Protein AF-E9IGF9-F1 (afdb_monomer)

Nearest PDB structures (foldseek):
  4tpt-assembly1_B  TM=3.080E-01  e=5.444E+00  Homo sapiens
  9dyg-assembly1_D  TM=3.007E-01  e=7.531E+00  Escherichia coli
  9cl9-assembly1_D  TM=3.007E-01  e=8.575E+00  Escherichia coli K-12

Secondary structure (DSSP, 8-state):
-PPPP--------GGGEEEETTTTEEEEE-PPSS--HHHHHHHHHHHHHTPPPPTTSPEEEE-------

pLDDT: mean 87.29, std 11.32, range [51.81, 95.25]

Organism: Solenopsis invicta (NCBI:txid13686)

Structure (mmCIF, N/CA/C/O backbone):
data_AF-E9IGF9-F1
#
_entry.id   AF-E9IGF9-F1
#
loop_
_atom_site.group_PDB
_atom_site.id
_atom_site.type_symbol
_atom_site.label_atom_id
_atom_site.label_alt_id
_atom_site.label_comp_id
_atom_site.label_asym_id
_atom_site.label_entity_id
_atom_site.label_seq_id
_atom_site.pdbx_PDB_ins_code
_atom_site.Cartn_x
_atom_site.Cartn_y
_atom_site.Cartn_z
_atom_site.occupancy
_atom_site.B_iso_or_equiv
_atom_site.auth_seq_id
_atom_site.auth_comp_id
_atom_site.auth_asym_id
_atom_site.auth_atom_id
_atom_site.pdbx_PDB_model_num
ATOM 1 N N . GLY A 1 1 ? 14.071 31.717 7.180 1.00 51.81 1 GLY A N 1
ATOM 2 C CA . GLY A 1 1 ? 12.854 30.939 6.868 1.00 51.81 1 GLY A CA 1
ATOM 3 C C . GLY A 1 1 ? 13.241 29.530 6.466 1.00 51.81 1 GLY A C 1
ATOM 4 O O . GLY A 1 1 ? 14.139 29.385 5.646 1.00 51.81 1 GLY A O 1
ATOM 5 N N . ARG A 1 2 ? 12.646 28.490 7.064 1.00 52.47 2 ARG A N 1
ATOM 6 C CA . ARG A 1 2 ? 12.921 27.094 6.671 1.00 52.47 2 ARG A CA 1
ATOM 7 C C . ARG A 1 2 ? 12.298 26.843 5.296 1.00 52.47 2 ARG A C 1
ATOM 9 O O . ARG A 1 2 ? 11.097 27.036 5.140 1.00 52.47 2 ARG A O 1
ATOM 16 N N . ARG A 1 3 ? 13.106 26.437 4.310 1.00 61.09 3 ARG A N 1
ATOM 17 C CA . ARG A 1 3 ? 12.591 25.973 3.013 1.00 61.09 3 ARG A CA 1
ATOM 18 C C . ARG A 1 3 ? 11.664 24.779 3.281 1.00 61.09 3 ARG A C 1
ATOM 20 O O . ARG A 1 3 ? 12.074 23.886 4.028 1.00 61.09 3 ARG A O 1
ATOM 27 N N . PRO A 1 4 ? 10.432 24.757 2.753 1.00 63.34 4 PRO A N 1
ATOM 28 C CA . PRO A 1 4 ? 9.556 23.612 2.934 1.00 63.34 4 PRO A CA 1
ATOM 29 C C . PRO A 1 4 ? 10.237 22.371 2.350 1.00 63.34 4 PRO A C 1
ATOM 31 O O . PRO A 1 4 ? 10.681 22.377 1.203 1.00 63.34 4 PRO A O 1
ATOM 34 N N . LEU A 1 5 ? 10.354 21.320 3.164 1.00 71.56 5 LEU A N 1
ATOM 35 C CA . LEU A 1 5 ? 10.809 20.012 2.703 1.00 71.56 5 LEU A CA 1
ATOM 36 C C . LEU A 1 5 ? 9.867 19.555 1.586 1.00 71.56 5 LEU A C 1
ATOM 38 O O . LEU A 1 5 ? 8.648 19.520 1.776 1.00 71.56 5 LEU A O 1
ATOM 42 N N . MET A 1 6 ? 10.433 19.237 0.422 1.00 75.62 6 MET A N 1
ATOM 43 C CA . MET A 1 6 ? 9.686 18.720 -0.718 1.00 75.62 6 MET A CA 1
ATOM 44 C C . MET A 1 6 ? 9.003 17.415 -0.301 1.00 75.62 6 MET A C 1
ATOM 46 O O . MET A 1 6 ? 9.661 16.401 -0.075 1.00 75.62 6 MET A O 1
ATOM 50 N N . LYS A 1 7 ? 7.678 17.453 -0.146 1.00 64.62 7 LYS A N 1
ATOM 51 C CA . LYS A 1 7 ? 6.884 16.266 0.166 1.00 64.62 7 LYS A CA 1
ATOM 52 C C . LYS A 1 7 ? 6.763 15.437 -1.104 1.00 64.62 7 LYS A C 1
ATOM 54 O O . LYS A 1 7 ? 6.147 15.884 -2.065 1.00 64.62 7 LYS A O 1
ATOM 59 N N . LYS A 1 8 ? 7.354 14.246 -1.100 1.00 67.44 8 LYS A N 1
ATOM 60 C CA . LYS A 1 8 ? 7.064 13.214 -2.094 1.00 67.44 8 LYS A CA 1
ATOM 61 C C . LYS A 1 8 ? 5.924 12.364 -1.548 1.00 67.44 8 LYS A C 1
ATOM 63 O O . LYS A 1 8 ? 5.954 11.986 -0.378 1.00 67.44 8 LYS A O 1
ATOM 68 N N . ILE A 1 9 ? 4.893 12.174 -2.359 1.00 68.12 9 ILE A N 1
ATOM 69 C CA . ILE A 1 9 ? 3.724 11.367 -2.024 1.00 68.12 9 ILE A CA 1
ATOM 70 C C . ILE A 1 9 ? 3.693 10.246 -3.049 1.00 68.12 9 ILE A C 1
ATOM 72 O O . ILE A 1 9 ? 3.599 10.524 -4.242 1.00 68.12 9 ILE A O 1
ATOM 76 N N . ASP A 1 10 ? 3.772 9.013 -2.571 1.00 73.19 10 ASP A N 1
ATOM 77 C CA . ASP A 1 10 ? 3.575 7.829 -3.395 1.00 73.19 10 ASP A CA 1
ATOM 78 C C . ASP A 1 10 ? 2.100 7.409 -3.321 1.00 73.19 10 ASP A C 1
ATOM 80 O O . ASP A 1 10 ? 1.451 7.552 -2.280 1.00 73.19 10 ASP A O 1
ATOM 84 N N . ILE A 1 11 ? 1.548 6.936 -4.439 1.00 79.81 11 ILE A N 1
ATOM 85 C CA . ILE A 1 11 ? 0.140 6.536 -4.558 1.00 79.81 11 ILE A CA 1
ATOM 86 C C . ILE A 1 11 ? 0.093 5.021 -4.721 1.00 79.81 11 ILE A C 1
ATOM 88 O O . ILE A 1 11 ? 0.776 4.477 -5.582 1.00 79.81 11 ILE A O 1
ATOM 92 N N . VAL A 1 12 ? -0.734 4.347 -3.924 1.00 86.12 12 VAL A N 1
ATOM 93 C CA . VAL A 1 12 ? -1.013 2.911 -4.056 1.00 86.12 12 VAL A CA 1
ATOM 94 C C . VAL A 1 12 ? -2.517 2.669 -4.126 1.00 86.12 12 VAL A C 1
ATOM 96 O O . VAL A 1 12 ? -3.288 3.480 -3.599 1.00 86.12 12 VAL A O 1
ATOM 99 N N . PRO A 1 13 ? -2.960 1.563 -4.741 1.00 90.88 13 PRO A N 1
ATOM 100 C CA . PRO A 1 13 ? -4.350 1.153 -4.662 1.00 90.88 13 PRO A CA 1
ATOM 101 C C . PRO A 1 13 ? -4.780 0.902 -3.214 1.00 90.88 13 PRO A C 1
ATOM 103 O O . PRO A 1 13 ? -4.029 0.348 -2.415 1.00 90.88 13 PRO A O 1
ATOM 106 N N . THR A 1 14 ? -6.020 1.252 -2.872 1.00 90.88 14 THR A N 1
ATOM 107 C CA . THR A 1 14 ? -6.540 1.084 -1.504 1.00 90.88 14 THR A CA 1
ATOM 108 C C . THR A 1 14 ? -6.519 -0.371 -1.036 1.00 90.88 14 THR A C 1
ATOM 110 O O . THR A 1 14 ? -6.308 -0.619 0.144 1.00 90.88 14 THR A O 1
ATOM 113 N N . PHE A 1 15 ? -6.668 -1.338 -1.950 1.00 92.06 15 PHE A N 1
ATOM 114 C CA . PHE A 1 15 ? -6.632 -2.767 -1.620 1.00 92.06 15 PHE A CA 1
ATOM 115 C C . PHE A 1 15 ? -5.235 -3.283 -1.225 1.00 92.06 15 PHE A C 1
ATOM 117 O O . PHE A 1 15 ? -5.110 -4.437 -0.834 1.00 92.06 15 PHE A O 1
ATOM 124 N N . TRP A 1 16 ? -4.184 -2.458 -1.319 1.00 94.81 16 TRP A N 1
ATOM 125 C CA . TRP A 1 16 ? -2.868 -2.771 -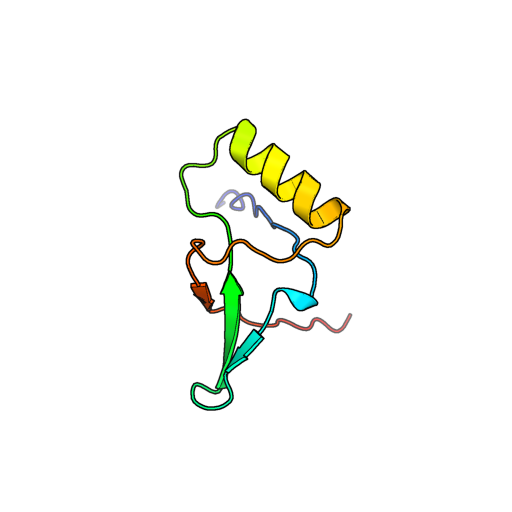0.745 1.00 94.81 16 TRP A CA 1
ATOM 126 C C . TRP A 1 16 ? -2.811 -2.516 0.764 1.00 94.81 16 TRP A C 1
ATOM 128 O O . TRP A 1 16 ? -1.852 -2.924 1.419 1.00 94.81 16 TRP A O 1
ATOM 138 N N . VAL A 1 17 ? -3.804 -1.803 1.306 1.00 93.88 17 VAL A N 1
ATOM 139 C CA . VAL A 1 17 ? -3.860 -1.434 2.715 1.00 93.88 17 VAL A CA 1
ATOM 140 C C . VAL A 1 17 ? -4.677 -2.465 3.480 1.00 93.88 17 VAL A C 1
ATOM 142 O O . VAL A 1 17 ? -5.901 -2.519 3.374 1.00 93.88 17 VAL A O 1
ATOM 145 N N . ASP A 1 18 ? -3.989 -3.226 4.318 1.00 93.75 18 ASP A N 1
ATOM 146 C CA . ASP A 1 18 ? -4.582 -4.205 5.216 1.00 93.75 18 ASP A CA 1
ATOM 147 C C . ASP A 1 18 ? -4.801 -3.608 6.608 1.00 93.75 18 ASP A C 1
ATOM 149 O O . ASP A 1 18 ? -3.986 -2.835 7.122 1.00 93.75 18 ASP A O 1
ATOM 153 N N . TYR A 1 19 ? -5.888 -4.012 7.264 1.00 94.31 19 TYR A N 1
ATOM 154 C CA . TYR A 1 19 ? -6.139 -3.694 8.667 1.00 94.31 19 TYR A CA 1
ATOM 155 C C . TYR A 1 19 ? -5.829 -4.897 9.556 1.00 94.31 19 TYR A C 1
ATOM 157 O O . TYR A 1 19 ? -6.418 -5.967 9.409 1.00 94.31 19 TYR A O 1
ATOM 165 N N . ASN A 1 20 ? -4.944 -4.713 10.535 1.00 94.00 20 ASN A N 1
ATOM 166 C CA . ASN A 1 20 ? -4.688 -5.723 11.553 1.00 94.00 20 ASN A CA 1
ATOM 167 C C . ASN A 1 20 ? -5.571 -5.458 12.780 1.00 94.00 20 ASN A C 1
ATOM 169 O O . ASN A 1 20 ? -5.372 -4.490 13.520 1.00 94.00 20 ASN A O 1
ATOM 173 N N . SER A 1 21 ? -6.521 -6.357 13.032 1.00 94.19 21 SER A N 1
ATOM 174 C CA . SER A 1 21 ? -7.494 -6.234 14.122 1.00 94.19 21 SER A CA 1
ATOM 175 C C . SER A 1 21 ? -6.899 -6.395 15.526 1.00 94.19 21 SER A C 1
ATOM 177 O O . SER A 1 21 ? -7.504 -5.894 16.479 1.00 94.19 21 SER A O 1
ATOM 179 N N . GLN A 1 22 ? -5.735 -7.043 15.661 1.00 95.25 22 GLN A N 1
ATOM 180 C CA . GLN A 1 22 ? -5.031 -7.245 16.934 1.00 95.25 22 GLN A CA 1
ATOM 181 C C . GLN A 1 22 ? -4.241 -5.997 17.325 1.00 95.25 22 GLN A C 1
ATOM 183 O O . GLN A 1 22 ? -4.373 -5.493 18.435 1.00 95.25 22 GLN A O 1
ATOM 188 N N . THR A 1 23 ? -3.452 -5.458 16.391 1.00 93.38 23 THR A N 1
ATOM 189 C CA . THR A 1 23 ? -2.627 -4.265 16.645 1.00 93.38 23 THR A CA 1
ATOM 190 C C . THR A 1 23 ? -3.384 -2.954 16.440 1.00 93.38 23 THR A C 1
ATOM 192 O O . THR A 1 23 ? -2.852 -1.897 16.772 1.00 93.38 23 THR A O 1
ATOM 195 N N . LYS A 1 24 ? -4.612 -3.013 15.901 1.00 9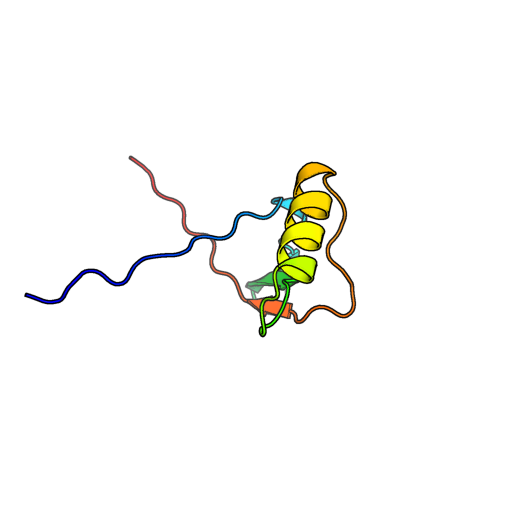3.56 24 LYS A N 1
ATOM 196 C CA . LYS A 1 24 ? -5.463 -1.862 15.546 1.00 93.56 24 LYS A CA 1
ATOM 197 C C . LYS A 1 24 ? -4.781 -0.880 14.585 1.00 93.56 24 LYS A C 1
ATOM 199 O O . LYS A 1 24 ? -5.075 0.313 14.602 1.00 93.56 24 LYS A O 1
ATOM 204 N N . LYS A 1 25 ? -3.870 -1.373 13.743 1.00 94.50 25 LYS A N 1
ATOM 205 C CA . LYS A 1 25 ? -3.075 -0.572 12.802 1.00 94.50 25 LYS A CA 1
ATOM 206 C C . LYS A 1 25 ? -3.352 -0.979 11.361 1.00 94.50 25 LYS A C 1
ATOM 208 O O . LYS A 1 25 ? -3.679 -2.133 11.084 1.00 94.50 25 LYS A O 1
ATOM 213 N N . PHE A 1 26 ? -3.170 -0.021 10.458 1.00 94.56 26 PHE A N 1
ATOM 214 C CA . PHE A 1 26 ? -3.143 -0.272 9.024 1.00 94.56 26 PHE A CA 1
ATOM 215 C C . PHE A 1 26 ? -1.717 -0.551 8.571 1.00 94.56 26 PHE A C 1
ATOM 217 O O . PHE A 1 26 ? -0.760 0.016 9.115 1.00 94.56 26 PHE A O 1
ATOM 224 N N . PHE A 1 27 ? -1.588 -1.409 7.567 1.00 94.69 27 PHE A N 1
ATOM 225 C CA . PHE A 1 27 ? -0.318 -1.801 6.989 1.00 94.69 27 PHE A CA 1
ATOM 226 C C . PHE A 1 27 ? -0.407 -1.843 5.473 1.00 94.69 27 PHE A C 1
ATOM 228 O O . PHE A 1 27 ? -1.459 -2.129 4.919 1.00 94.69 27 PHE A O 1
ATOM 235 N N . THR A 1 28 ? 0.707 -1.583 4.806 1.00 94.31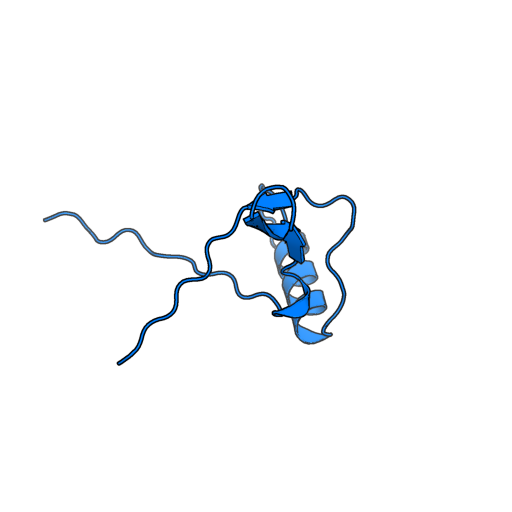 28 THR A N 1
ATOM 236 C CA . THR A 1 28 ? 0.849 -1.803 3.367 1.00 94.31 28 THR A CA 1
ATOM 237 C C . THR A 1 28 ? 2.213 -2.397 3.099 1.00 94.31 28 THR A C 1
ATOM 239 O O . THR A 1 28 ? 3.195 -2.063 3.769 1.00 94.31 28 THR A O 1
ATOM 242 N N . ARG A 1 29 ? 2.291 -3.263 2.096 1.00 94.88 29 ARG A N 1
ATOM 243 C CA . ARG A 1 29 ? 3.577 -3.630 1.509 1.00 94.88 29 ARG A CA 1
ATOM 244 C C . ARG A 1 29 ? 3.994 -2.549 0.531 1.00 94.88 29 ARG A C 1
ATOM 246 O O . ARG A 1 29 ? 3.152 -2.020 -0.196 1.00 94.88 29 ARG A O 1
ATOM 253 N N . PHE A 1 30 ? 5.271 -2.197 0.539 1.00 93.50 30 PHE A N 1
ATOM 254 C CA . PHE A 1 30 ? 5.797 -1.199 -0.382 1.00 93.50 30 PHE A CA 1
ATOM 255 C C . PHE A 1 30 ? 7.263 -1.461 -0.703 1.00 93.50 30 PHE A C 1
ATOM 257 O O . PHE A 1 30 ? 7.977 -2.094 0.074 1.00 93.50 30 PHE A O 1
ATOM 264 N N . LEU A 1 31 ? 7.700 -0.968 -1.856 1.00 92.75 31 LEU A N 1
ATOM 265 C CA . LEU A 1 31 ? 9.083 -1.072 -2.291 1.00 92.75 31 LEU A CA 1
ATOM 266 C C . LEU A 1 31 ? 10.011 -0.388 -1.274 1.00 92.75 31 LEU A C 1
ATOM 268 O O . LEU A 1 31 ? 9.763 0.747 -0.869 1.00 92.75 31 LEU A O 1
ATOM 272 N N . SER A 1 32 ? 11.093 -1.061 -0.881 1.00 91.56 32 SER A N 1
ATOM 273 C CA . SER A 1 32 ? 12.132 -0.468 -0.035 1.00 91.56 32 SER A CA 1
ATOM 274 C C . SER A 1 32 ? 13.223 0.214 -0.857 1.00 91.56 32 SER A C 1
ATOM 276 O O . SER A 1 32 ? 13.512 -0.222 -1.973 1.00 91.56 32 SER A O 1
ATOM 278 N N . PRO A 1 33 ? 13.895 1.235 -0.301 1.00 89.19 33 PRO A N 1
ATOM 279 C CA . PRO A 1 33 ? 15.089 1.791 -0.918 1.00 89.19 33 PRO A CA 1
ATOM 280 C C . PRO A 1 33 ? 16.218 0.741 -1.013 1.00 89.19 33 PRO A C 1
ATOM 282 O O . PRO A 1 33 ? 16.267 -0.177 -0.190 1.00 89.19 33 PRO A O 1
ATOM 285 N N . PRO A 1 34 ? 17.155 0.895 -1.967 1.00 91.94 34 PRO A N 1
ATOM 286 C CA . PRO A 1 34 ? 17.283 2.026 -2.890 1.00 91.94 34 PRO A CA 1
ATOM 287 C C . PRO A 1 34 ? 16.288 1.980 -4.063 1.00 91.94 34 PRO A C 1
ATOM 289 O O . PRO A 1 34 ? 16.026 0.935 -4.654 1.00 91.94 34 PRO A O 1
ATOM 292 N N . TYR A 1 35 ? 15.755 3.148 -4.429 1.00 89.56 35 TYR A N 1
ATOM 293 C CA . TYR A 1 35 ? 14.865 3.290 -5.583 1.00 89.56 35 TYR A CA 1
ATOM 294 C C . TYR A 1 35 ? 15.691 3.495 -6.855 1.00 89.56 35 TYR A C 1
ATOM 296 O O . TYR A 1 35 ? 16.393 4.497 -6.993 1.00 89.56 35 TYR A O 1
ATOM 304 N N . THR A 1 36 ? 15.614 2.537 -7.770 1.00 93.00 36 THR A N 1
ATOM 305 C CA . THR A 1 36 ? 16.213 2.588 -9.104 1.00 93.00 36 THR A CA 1
ATOM 306 C C . THR A 1 36 ? 15.137 2.941 -10.129 1.00 93.00 36 THR A C 1
ATOM 308 O O . THR A 1 36 ? 13.947 2.728 -9.908 1.00 93.00 36 THR A O 1
ATOM 311 N N . SER A 1 37 ? 15.519 3.467 -11.293 1.00 93.44 37 SER A N 1
ATOM 312 C CA . SER A 1 37 ? 14.536 3.762 -12.350 1.00 93.44 37 SER A CA 1
ATOM 313 C C . SER A 1 37 ? 13.735 2.519 -12.758 1.00 93.44 37 SER A C 1
ATOM 315 O O . SER A 1 37 ? 12.547 2.609 -13.049 1.00 93.44 37 SER A O 1
ATO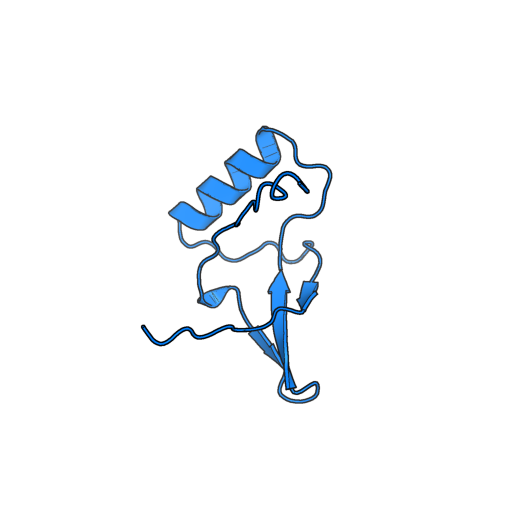M 317 N N . GLU A 1 38 ? 14.376 1.351 -12.735 1.00 94.12 38 GLU A N 1
ATOM 318 C CA . GLU A 1 38 ? 13.746 0.070 -13.041 1.00 94.12 38 GLU A CA 1
ATOM 319 C C . GLU A 1 38 ? 12.669 -0.307 -12.016 1.00 94.12 38 GLU A C 1
ATOM 321 O O . GLU A 1 38 ? 11.525 -0.561 -12.393 1.00 94.12 38 GLU A O 1
ATOM 326 N N . ASN A 1 39 ? 12.993 -0.296 -10.718 1.00 92.06 39 ASN A N 1
ATOM 327 C CA . ASN A 1 39 ? 12.035 -0.718 -9.697 1.00 92.06 39 ASN A CA 1
ATOM 328 C C . ASN A 1 39 ? 10.867 0.272 -9.542 1.00 92.06 39 ASN A C 1
ATOM 330 O O . ASN A 1 39 ? 9.734 -0.156 -9.320 1.00 92.06 39 ASN A O 1
ATOM 334 N N . VAL A 1 40 ? 11.103 1.567 -9.775 1.00 91.62 40 VAL A N 1
ATOM 335 C CA . VAL A 1 40 ? 10.052 2.593 -9.832 1.00 91.62 40 VAL A CA 1
ATOM 336 C C . VAL A 1 40 ? 9.134 2.376 -11.036 1.00 91.62 40 VAL A C 1
ATOM 338 O O . VAL A 1 40 ? 7.912 2.436 -10.896 1.00 91.62 40 VAL A O 1
ATOM 341 N N . ASN A 1 41 ? 9.686 2.078 -12.216 1.00 93.81 41 ASN A N 1
ATOM 342 C CA . ASN A 1 41 ? 8.877 1.779 -13.400 1.00 93.81 41 ASN A CA 1
ATOM 343 C C . ASN A 1 41 ? 8.022 0.523 -13.198 1.00 93.81 41 ASN A C 1
ATOM 345 O O . ASN A 1 41 ? 6.840 0.522 -13.548 1.00 93.81 41 ASN A O 1
ATOM 349 N N . ASN A 1 42 ? 8.587 -0.517 -12.584 1.00 93.12 42 ASN A N 1
ATOM 350 C CA . ASN A 1 42 ? 7.857 -1.739 -12.257 1.00 93.12 42 ASN A CA 1
ATOM 351 C C . ASN A 1 42 ? 6.722 -1.469 -11.263 1.00 93.12 42 ASN A C 1
ATOM 353 O O . ASN A 1 42 ? 5.586 -1.862 -11.525 1.00 93.12 42 ASN A O 1
ATOM 357 N N . LEU A 1 43 ? 6.991 -0.723 -10.186 1.00 93.44 43 LEU A N 1
ATOM 358 C CA . LEU A 1 43 ? 5.974 -0.295 -9.224 1.00 93.44 43 LEU A CA 1
ATOM 359 C C . LEU A 1 43 ? 4.827 0.459 -9.915 1.00 93.44 43 LEU A C 1
ATOM 361 O O . LEU A 1 43 ? 3.659 0.127 -9.720 1.00 93.44 43 LEU A O 1
ATOM 365 N N . HIS A 1 44 ? 5.140 1.440 -10.765 1.00 93.25 44 HIS A N 1
ATOM 366 C CA . HIS A 1 44 ? 4.122 2.193 -11.500 1.00 93.25 44 HIS A CA 1
ATOM 367 C C . HIS A 1 44 ? 3.293 1.309 -12.436 1.00 9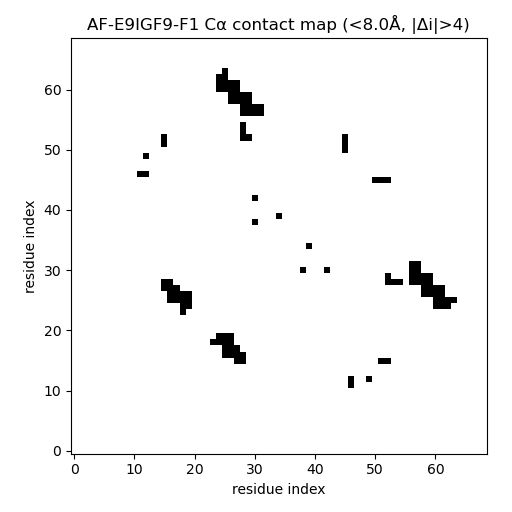3.25 44 HIS A C 1
ATOM 369 O O . HIS A 1 44 ? 2.088 1.522 -12.564 1.00 93.25 44 HIS A O 1
ATOM 375 N N . ASN A 1 45 ? 3.907 0.320 -13.086 1.00 94.00 45 ASN A N 1
ATOM 376 C CA . ASN A 1 45 ? 3.187 -0.624 -13.936 1.00 94.00 45 ASN A CA 1
ATOM 377 C C . ASN A 1 45 ? 2.231 -1.505 -13.124 1.00 94.00 45 ASN A C 1
ATOM 379 O O . ASN A 1 45 ? 1.088 -1.673 -13.544 1.00 94.00 45 ASN A O 1
ATOM 383 N N . MET A 1 46 ? 2.658 -2.000 -11.958 1.00 94.25 46 MET A N 1
ATOM 384 C CA . MET A 1 46 ? 1.798 -2.766 -11.046 1.00 94.25 46 MET A CA 1
ATOM 385 C C . MET A 1 46 ? 0.597 -1.939 -10.577 1.00 94.25 46 MET A C 1
ATOM 387 O O . MET A 1 46 ? -0.538 -2.405 -10.632 1.00 94.25 46 MET A O 1
ATOM 391 N N . ILE A 1 47 ? 0.827 -0.682 -10.180 1.00 92.69 47 ILE A N 1
ATOM 392 C CA . ILE A 1 47 ? -0.244 0.232 -9.755 1.00 92.69 47 ILE A CA 1
ATOM 393 C C . ILE A 1 47 ? -1.243 0.462 -10.895 1.00 92.69 47 ILE A C 1
ATOM 395 O O . ILE A 1 47 ? -2.447 0.359 -10.681 1.00 92.69 47 ILE A O 1
ATOM 399 N N . LYS A 1 48 ? -0.760 0.735 -12.116 1.00 92.19 48 LYS A N 1
ATOM 400 C CA . LYS A 1 48 ? -1.616 0.956 -13.298 1.00 92.19 48 LYS A CA 1
ATOM 401 C C . LYS A 1 48 ? -2.458 -0.265 -13.665 1.00 92.19 48 LYS A C 1
ATOM 403 O O . LYS A 1 48 ? -3.551 -0.100 -14.194 1.00 92.19 48 LYS A O 1
ATOM 408 N N . LYS A 1 49 ? -1.942 -1.469 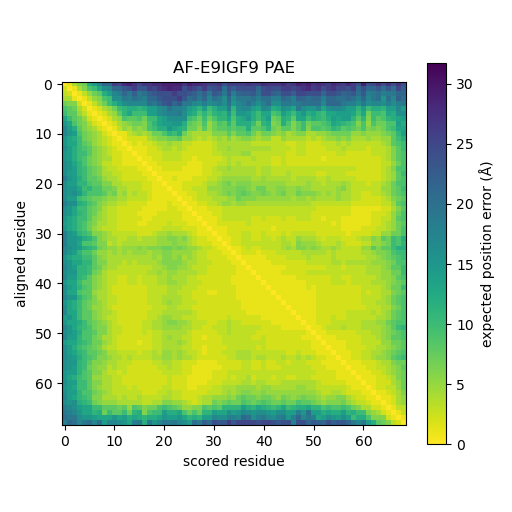-13.417 1.00 94.25 49 LYS A N 1
ATOM 409 C CA . LYS A 1 49 ? -2.634 -2.737 -13.680 1.00 94.25 49 LYS A CA 1
ATOM 410 C C . LYS A 1 49 ? -3.523 -3.199 -12.527 1.00 94.25 49 LYS A C 1
ATOM 412 O O . LYS A 1 49 ? -4.212 -4.199 -12.682 1.00 94.25 49 LYS A O 1
ATOM 417 N N . CYS A 1 50 ? -3.532 -2.479 -11.403 1.00 92.50 50 CYS A N 1
ATOM 418 C CA . CYS A 1 50 ? -4.175 -2.920 -10.167 1.00 92.50 50 CYS A CA 1
ATOM 419 C C . CYS A 1 50 ? -3.682 -4.306 -9.710 1.00 92.50 50 CYS A C 1
ATOM 421 O O . CYS A 1 50 ? -4.459 -5.102 -9.187 1.00 92.50 50 CYS A O 1
ATOM 423 N N . ASP A 1 51 ? -2.386 -4.579 -9.874 1.00 94.94 51 ASP A N 1
ATOM 424 C CA . ASP A 1 51 ? -1.766 -5.799 -9.359 1.00 94.94 51 ASP A CA 1
ATOM 425 C C . ASP A 1 51 ? -1.612 -5.736 -7.829 1.00 94.94 51 ASP A C 1
ATOM 427 O O . ASP A 1 51 ? -1.594 -4.660 -7.223 1.00 94.94 51 ASP A O 1
ATOM 431 N N . TYR A 1 52 ? -1.472 -6.899 -7.188 1.00 93.62 52 TYR A N 1
ATOM 432 C CA . TYR A 1 52 ? -1.164 -7.007 -5.758 1.00 93.62 52 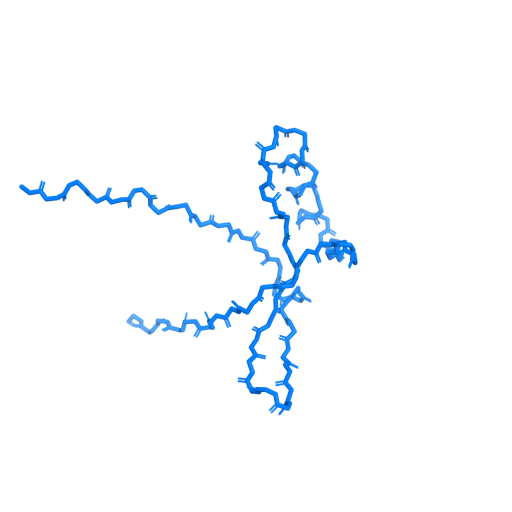TYR A CA 1
ATOM 433 C C . TYR A 1 52 ? 0.304 -6.668 -5.460 1.00 93.62 52 TYR A C 1
ATOM 435 O O . TYR A 1 52 ? 1.167 -6.900 -6.310 1.00 93.62 52 TYR A O 1
ATOM 443 N N . PRO A 1 53 ? 0.627 -6.168 -4.251 1.00 93.75 53 PRO A N 1
ATOM 444 C CA . PRO A 1 53 ? 2.011 -5.919 -3.882 1.00 93.75 53 PRO A CA 1
ATOM 445 C C . PRO A 1 53 ? 2.780 -7.238 -3.734 1.00 93.75 53 PRO A C 1
ATOM 447 O O . PRO A 1 53 ? 2.222 -8.266 -3.338 1.00 93.75 53 PRO A O 1
ATOM 450 N N . LEU A 1 54 ? 4.086 -7.196 -4.004 1.00 93.38 54 LEU A N 1
ATOM 451 C CA . LEU A 1 54 ? 4.953 -8.368 -3.883 1.00 93.38 54 LEU A CA 1
ATOM 452 C C . LEU A 1 54 ? 5.071 -8.822 -2.417 1.00 93.38 54 LEU A C 1
ATOM 454 O O . LEU A 1 54 ? 5.169 -8.002 -1.501 1.00 93.38 54 LEU A O 1
ATOM 458 N N . ARG A 1 55 ? 5.052 -10.139 -2.168 1.00 92.56 55 ARG A N 1
ATOM 459 C CA . ARG A 1 55 ? 5.033 -10.706 -0.801 1.00 92.56 55 ARG A CA 1
ATOM 460 C C . ARG A 1 55 ? 6.360 -10.527 -0.066 1.00 92.56 55 ARG A C 1
ATOM 462 O O . ARG A 1 55 ? 6.378 -10.502 1.163 1.00 92.56 55 ARG A O 1
ATOM 469 N N . GLU A 1 56 ? 7.446 -10.407 -0.808 1.00 93.62 56 GLU A N 1
ATOM 470 C CA . GLU A 1 56 ? 8.800 -10.145 -0.331 1.00 93.62 56 GLU A CA 1
ATOM 471 C C . GLU A 1 56 ? 9.009 -8.686 0.085 1.00 93.62 56 GLU A C 1
ATOM 473 O O . GLU A 1 56 ? 9.969 -8.382 0.791 1.00 93.62 56 GLU A O 1
ATOM 478 N N . TRP A 1 57 ? 8.114 -7.775 -0.311 1.00 94.00 57 TRP A N 1
ATOM 479 C CA . TRP A 1 57 ? 8.236 -6.379 0.080 1.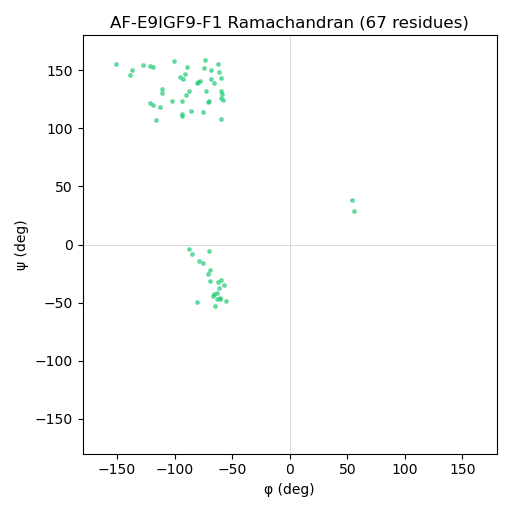00 94.00 57 TRP A CA 1
ATOM 480 C C . TRP A 1 57 ? 7.997 -6.186 1.577 1.00 94.00 57 TRP A C 1
ATOM 482 O O . TRP A 1 57 ? 7.102 -6.827 2.154 1.00 94.00 57 TRP A O 1
ATOM 492 N N . PRO A 1 58 ? 8.757 -5.271 2.206 1.00 95.00 58 PRO A N 1
ATOM 493 C CA . PRO A 1 58 ? 8.586 -4.958 3.609 1.00 95.00 58 PRO A CA 1
ATOM 494 C C . PRO A 1 58 ? 7.198 -4.399 3.895 1.00 95.00 58 PRO A C 1
ATOM 496 O O . PRO A 1 58 ? 6.570 -3.726 3.074 1.00 95.00 58 PRO A O 1
ATOM 499 N N . LEU A 1 59 ? 6.735 -4.702 5.103 1.00 95.06 59 LEU A N 1
ATOM 500 C CA . LEU A 1 59 ? 5.454 -4.257 5.615 1.00 95.06 59 LEU A CA 1
ATOM 501 C C . LEU A 1 59 ? 5.645 -2.966 6.413 1.00 95.06 59 LEU A C 1
ATOM 503 O O . LEU A 1 59 ? 6.391 -2.934 7.392 1.00 95.06 59 LEU A O 1
ATOM 507 N N . TYR A 1 60 ? 4.932 -1.916 6.026 1.00 93.06 60 TYR A N 1
ATOM 508 C CA . TYR A 1 60 ? 4.967 -0.616 6.686 1.00 93.06 60 TYR A CA 1
ATOM 509 C C . TYR A 1 60 ? 3.646 -0.351 7.389 1.00 93.06 60 TYR A C 1
ATOM 511 O O . TYR A 1 60 ? 2.584 -0.534 6.799 1.00 93.06 60 TYR A O 1
ATOM 519 N N . SER A 1 61 ? 3.699 0.122 8.637 1.00 93.56 61 SER A N 1
ATOM 520 C CA . SER A 1 61 ? 2.507 0.662 9.293 1.00 93.56 61 SER A CA 1
ATOM 521 C C . SER A 1 61 ? 2.165 2.022 8.690 1.00 93.56 61 SER A C 1
ATOM 523 O O . SER A 1 61 ? 3.036 2.883 8.563 1.00 93.56 61 SER A O 1
ATOM 525 N N . VAL A 1 62 ? 0.897 2.222 8.342 1.00 91.44 62 VAL A N 1
ATOM 526 C CA . VAL A 1 62 ? 0.394 3.470 7.763 1.00 91.44 62 VAL A CA 1
ATOM 527 C C . VAL A 1 62 ? -0.710 4.063 8.627 1.00 91.44 62 VAL A C 1
ATOM 529 O O . VAL A 1 62 ? -1.410 3.365 9.360 1.00 91.44 62 VAL A O 1
ATOM 532 N N . VAL A 1 63 ? -0.857 5.383 8.544 1.00 89.62 63 VAL A N 1
ATOM 533 C CA . VAL A 1 63 ? -1.907 6.130 9.240 1.00 89.62 63 VAL A CA 1
ATOM 534 C C . VAL A 1 63 ? -2.858 6.684 8.194 1.00 89.62 63 VAL A C 1
ATOM 536 O O . VAL A 1 63 ? -2.453 7.503 7.368 1.00 89.62 63 VAL A O 1
ATOM 539 N N . LEU A 1 64 ? -4.124 6.272 8.249 1.00 86.25 64 LEU A N 1
ATOM 540 C CA . LEU A 1 64 ? -5.169 6.885 7.439 1.00 86.25 64 LEU A CA 1
ATOM 541 C C . LEU A 1 64 ? -5.439 8.299 7.960 1.00 86.25 64 LEU A C 1
ATOM 543 O O . LEU A 1 64 ? -5.739 8.493 9.137 1.00 86.25 64 LEU A O 1
ATOM 547 N N . LYS A 1 65 ? -5.309 9.295 7.083 1.00 85.38 65 LYS A N 1
ATOM 548 C CA . LYS A 1 65 ? -5.599 10.697 7.394 1.00 85.38 65 LYS A CA 1
ATOM 549 C C . LYS A 1 65 ? -6.756 11.165 6.524 1.00 85.38 65 LYS A C 1
ATOM 551 O O . LYS A 1 65 ? -6.572 11.386 5.332 1.00 85.38 65 LYS A O 1
ATOM 556 N N . GLY A 1 66 ? -7.930 11.332 7.1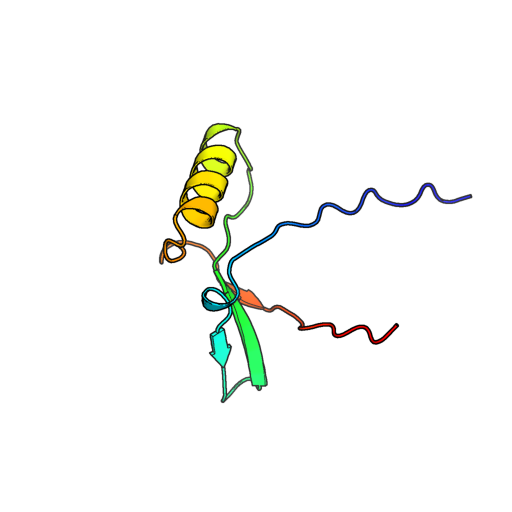24 1.00 78.19 66 GLY A N 1
ATOM 557 C CA . GLY A 1 66 ? -9.034 12.056 6.501 1.00 78.19 66 GLY A CA 1
ATOM 558 C C . GLY A 1 66 ? -8.817 13.562 6.635 1.00 78.19 66 GLY A C 1
ATOM 559 O O . GLY A 1 66 ? -8.369 14.040 7.678 1.00 78.19 66 GLY A O 1
ATOM 560 N N . ARG A 1 67 ? -9.128 14.316 5.582 1.00 74.44 67 ARG A N 1
ATOM 561 C CA . ARG A 1 67 ? -9.322 15.765 5.660 1.00 74.44 67 ARG A CA 1
ATOM 562 C C . ARG A 1 67 ? -10.729 16.066 5.168 1.00 74.44 67 ARG A C 1
ATOM 564 O O . ARG A 1 67 ? -11.056 15.707 4.044 1.00 74.44 67 ARG A O 1
ATOM 571 N N . ALA A 1 68 ? -11.531 16.695 6.015 1.00 70.81 68 ALA A N 1
ATOM 572 C CA . ALA A 1 68 ? -12.723 17.402 5.575 1.00 70.81 68 ALA A CA 1
ATOM 573 C C . ALA A 1 68 ? -12.295 18.829 5.207 1.00 70.81 68 ALA A C 1
ATOM 575 O O . ALA A 1 68 ? -11.513 19.437 5.945 1.00 70.81 68 ALA A O 1
ATOM 576 N N . SER A 1 69 ? -12.726 19.302 4.041 1.00 59.28 69 SER A N 1
ATOM 577 C CA . SER A 1 69 ? -12.568 20.690 3.588 1.00 59.28 69 SER A CA 1
ATOM 578 C C . SER A 1 69 ? -13.830 21.480 3.867 1.00 59.28 69 SER A C 1
ATOM 580 O O . SER A 1 69 ? -14.902 20.910 3.559 1.00 59.28 69 SER A O 1
#

Mean predicted aligned error: 6.13 Å

Radius of gyration: 14.4 Å; Cα contacts (8 Å, |Δi|>4): 58; chains: 1; bounding box: 30×42×31 Å

Sequence (69 aa):
GRRPLMKKIDIVPTFWVDYNSQTKKFFTRFLSPPYTSENVNNLHNMIKKCDYPLREWPLYSVVLKGRAS

Foldseek 3Di:
DDDPDPDDDDDADPVQWDADPVVRWIKGFDADDPDDPVVVVVRVVCRVVVHHDDPPGDIDTDDDDDDDD

Solvent-accessible surface area (backbone atoms only — not comparable to full-atom values): 4748 Å² total; per-residue (Å²): 132,85,77,79,77,83,82,83,79,86,86,73,62,72,89,51,55,46,75,41,84,87,79,74,41,36,32,30,52,45,89,66,83,82,86,44,76,65,59,51,51,51,51,52,50,35,54,76,67,69,54,80,70,63,87,86,37,55,79,41,81,52,79,91,78,88,80,88,131